Protein AF-A0AB34GL55-F1 (afdb_monomer_lite)

Secondary structure (DSSP, 8-state):
------S----EEEEEETTTTEEEEEEE--TT-EEEEEETTEEEEEETTEEEEEE-SSHHHHHHHHHHHHHHHHHHHHTS----------------------

Radius of gyration: 16.66 Å; chains: 1; bounding box: 35×53×31 Å

Structure (mmCIF, N/CA/C/O backbone):
data_AF-A0AB34GL55-F1
#
_entry.id   AF-A0AB34GL55-F1
#
loop_
_atom_site.group_PDB
_atom_site.id
_atom_site.type_symbol
_atom_site.label_atom_id
_atom_site.label_alt_id
_atom_site.label_comp_id
_atom_site.label_asym_id
_atom_site.label_entity_id
_atom_site.label_seq_id
_atom_site.pdbx_PDB_ins_code
_atom_site.Cartn_x
_atom_site.Cartn_y
_atom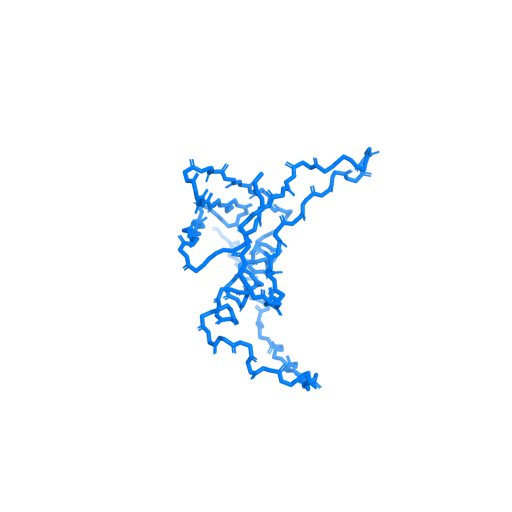_site.Cartn_z
_atom_site.occupancy
_atom_site.B_iso_or_equiv
_atom_site.auth_seq_id
_atom_site.auth_comp_id
_atom_site.auth_asym_id
_atom_site.auth_atom_id
_atom_site.pdbx_PDB_model_num
ATOM 1 N N . MET A 1 1 ? -10.884 -18.793 -8.166 1.00 36.62 1 MET A N 1
ATOM 2 C CA . MET A 1 1 ? -9.915 -18.822 -9.279 1.00 36.62 1 MET A CA 1
ATOM 3 C C . MET A 1 1 ? -8.553 -18.439 -8.729 1.00 36.62 1 MET A C 1
ATOM 5 O O . MET A 1 1 ? -8.344 -17.273 -8.427 1.00 36.62 1 MET A O 1
ATOM 9 N N . HIS A 1 2 ? -7.678 -19.422 -8.526 1.00 42.62 2 HIS A N 1
ATOM 10 C CA . HIS A 1 2 ? -6.247 -19.184 -8.339 1.00 42.62 2 HIS A CA 1
ATOM 11 C C . HIS A 1 2 ? -5.621 -19.067 -9.733 1.00 42.62 2 HIS A C 1
ATOM 13 O O . HIS A 1 2 ? -5.962 -19.893 -10.582 1.00 42.62 2 HIS A O 1
ATOM 19 N N . PRO A 1 3 ? -4.758 -18.079 -10.017 1.00 51.09 3 PRO A N 1
ATOM 20 C CA . PRO A 1 3 ? -3.969 -18.138 -11.229 1.00 51.09 3 PRO A CA 1
ATOM 21 C C . PRO A 1 3 ? -2.896 -19.210 -11.020 1.00 51.09 3 PRO A C 1
ATOM 23 O O . PRO A 1 3 ? -2.017 -19.072 -10.171 1.00 51.09 3 PRO A O 1
ATOM 26 N N . GLU A 1 4 ? -3.025 -20.308 -11.758 1.00 57.03 4 GLU A N 1
ATOM 27 C CA . GLU A 1 4 ? -1.962 -21.292 -11.927 1.00 57.03 4 GLU A CA 1
ATOM 28 C C . GLU A 1 4 ? -0.788 -20.659 -12.682 1.00 57.03 4 GLU A C 1
ATOM 30 O O . GLU A 1 4 ? -0.987 -19.957 -13.675 1.00 57.03 4 GLU A O 1
ATOM 35 N N . GLY A 1 5 ? 0.440 -20.935 -12.238 1.00 39.44 5 GLY A N 1
ATOM 36 C CA . GLY A 1 5 ? 1.638 -20.641 -13.022 1.00 39.44 5 GLY A CA 1
ATOM 37 C C . GLY A 1 5 ? 2.893 -20.409 -12.189 1.00 39.44 5 GLY A C 1
ATOM 38 O O . GLY A 1 5 ? 3.181 -19.279 -11.809 1.00 39.44 5 GLY A O 1
ATOM 39 N N . ASN A 1 6 ? 3.673 -21.482 -12.023 1.00 39.28 6 ASN A N 1
ATOM 40 C CA . ASN A 1 6 ? 5.012 -21.562 -11.425 1.00 39.28 6 ASN A CA 1
ATOM 41 C C . ASN A 1 6 ? 5.080 -21.384 -9.903 1.00 39.28 6 ASN A C 1
ATOM 43 O O . ASN A 1 6 ? 4.489 -20.471 -9.345 1.00 39.28 6 ASN A O 1
ATOM 47 N N . GLY A 1 7 ? 5.890 -22.216 -9.237 1.00 43.19 7 GLY A N 1
ATOM 48 C CA . GLY A 1 7 ? 6.252 -22.106 -7.817 1.00 43.19 7 GLY A CA 1
ATOM 49 C C . GLY A 1 7 ? 7.081 -20.858 -7.482 1.00 43.19 7 GLY A C 1
ATOM 50 O O . GLY A 1 7 ? 8.154 -20.960 -6.901 1.00 43.19 7 GLY A O 1
ATOM 51 N N . ARG A 1 8 ? 6.604 -19.680 -7.887 1.00 55.56 8 ARG A N 1
ATOM 52 C CA . ARG A 1 8 ? 7.135 -18.366 -7.549 1.00 55.56 8 ARG A CA 1
ATOM 53 C C . ARG A 1 8 ? 6.383 -17.889 -6.315 1.00 55.56 8 ARG A C 1
ATOM 55 O O . ARG A 1 8 ? 5.183 -17.634 -6.382 1.00 55.56 8 ARG A O 1
ATOM 62 N N . SER A 1 9 ? 7.079 -17.797 -5.189 1.00 63.41 9 SER A N 1
ATOM 63 C CA . SER A 1 9 ? 6.594 -17.122 -3.988 1.00 63.41 9 SER A CA 1
ATOM 64 C C . SER A 1 9 ? 6.108 -15.716 -4.357 1.00 63.41 9 SER A C 1
ATOM 66 O O . SER A 1 9 ? 6.888 -14.859 -4.764 1.00 63.41 9 SER A O 1
ATOM 68 N N . GLY A 1 10 ? 4.795 -15.496 -4.287 1.00 84.50 10 GLY A N 1
ATOM 69 C CA . GLY A 1 10 ? 4.196 -14.178 -4.471 1.00 84.50 10 GLY A CA 1
ATOM 70 C C . GLY A 1 10 ? 4.244 -13.378 -3.173 1.00 84.50 10 GLY A C 1
ATOM 71 O O . GLY A 1 10 ? 4.197 -13.951 -2.085 1.00 84.50 10 GLY A O 1
ATOM 72 N N . PHE A 1 11 ? 4.298 -12.052 -3.276 1.00 94.25 11 PHE A N 1
ATOM 73 C CA . PHE A 1 11 ? 4.156 -11.177 -2.114 1.00 94.25 11 PHE A CA 1
ATOM 74 C C . PHE A 1 11 ? 2.681 -10.851 -1.870 1.00 94.25 11 PHE A C 1
ATOM 76 O O . PHE A 1 11 ? 1.899 -10.665 -2.808 1.00 94.25 11 PHE A O 1
ATOM 83 N N . LEU A 1 12 ? 2.306 -10.757 -0.597 1.00 95.38 12 LEU A N 1
ATOM 84 C CA . LEU A 1 12 ? 0.948 -10.475 -0.146 1.00 95.38 12 LEU A CA 1
ATOM 85 C C . LEU A 1 12 ? 0.974 -9.278 0.803 1.00 95.38 12 LEU A C 1
ATOM 87 O O . LEU A 1 12 ? 1.721 -9.269 1.777 1.00 95.38 12 LEU A O 1
ATOM 91 N N . ILE A 1 13 ? 0.119 -8.292 0.542 1.00 96.62 13 ILE A N 1
ATOM 92 C CA . ILE A 1 13 ? -0.247 -7.295 1.543 1.00 96.62 13 ILE A CA 1
ATOM 93 C C . ILE A 1 13 ? -1.397 -7.887 2.354 1.00 96.62 13 ILE A C 1
ATOM 95 O O . ILE A 1 13 ? -2.495 -8.079 1.825 1.00 96.62 13 ILE A O 1
ATOM 99 N N . HIS A 1 14 ? -1.118 -8.180 3.621 1.00 97.00 14 HIS A N 1
ATOM 100 C CA . HIS A 1 14 ? -2.058 -8.755 4.574 1.00 97.00 14 HIS A CA 1
ATOM 101 C C . HIS A 1 14 ? -2.304 -7.776 5.725 1.00 97.00 14 HIS A C 1
ATOM 103 O O . HIS A 1 14 ? -1.360 -7.317 6.369 1.00 97.00 14 HIS A O 1
ATOM 109 N N . GLY A 1 15 ? -3.569 -7.457 5.981 1.00 96.88 15 GLY A N 1
ATOM 110 C CA . GLY A 1 15 ? -3.998 -6.635 7.105 1.00 96.88 15 GLY A CA 1
ATOM 111 C C . GLY A 1 15 ? -5.006 -7.382 7.964 1.00 96.88 15 GLY A C 1
ATOM 112 O O . GLY A 1 15 ? -6.132 -7.636 7.534 1.00 96.88 15 GLY A O 1
ATOM 113 N N . GLU A 1 16 ? -4.606 -7.680 9.195 1.00 97.81 16 GLU A N 1
ATOM 114 C CA . GLU A 1 16 ? -5.453 -8.275 10.224 1.00 97.81 16 GLU A CA 1
ATOM 115 C C . GLU A 1 16 ? -5.791 -7.224 11.280 1.00 97.81 16 GLU A C 1
ATOM 117 O O . GLU A 1 16 ? -4.913 -6.554 11.835 1.00 97.81 16 GLU A O 1
ATOM 122 N N . ARG A 1 17 ? -7.078 -7.074 11.586 1.00 96.75 17 ARG A N 1
ATOM 123 C CA . ARG A 1 17 ? -7.516 -6.179 12.650 1.00 96.75 17 ARG A CA 1
ATOM 124 C C . ARG A 1 17 ? -7.208 -6.810 14.007 1.00 96.75 17 ARG A C 1
ATOM 126 O O . ARG A 1 17 ? -7.764 -7.840 14.368 1.00 96.75 17 ARG A O 1
ATOM 133 N N . GLN A 1 18 ? -6.379 -6.139 14.808 1.00 96.06 18 GLN A N 1
ATOM 134 C CA . GLN A 1 18 ? -5.891 -6.677 16.087 1.00 96.06 18 GLN A CA 1
ATOM 135 C C . GLN A 1 18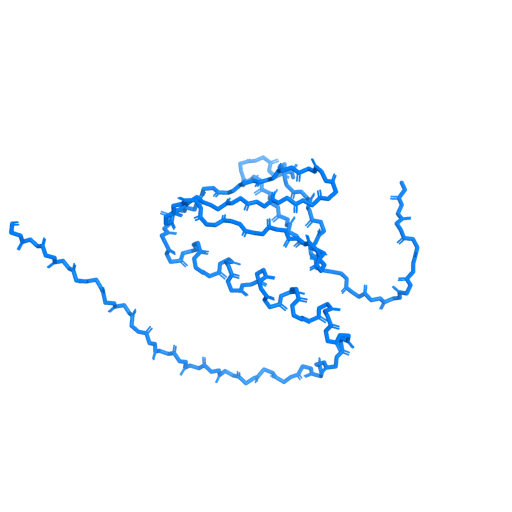 ? -7.001 -7.061 17.082 1.00 96.06 18 GLN A C 1
ATOM 137 O O . GLN A 1 18 ? -6.831 -8.030 17.819 1.00 96.06 18 GLN A O 1
ATOM 142 N N . LYS A 1 19 ? -8.117 -6.313 17.100 1.00 97.31 19 LYS A N 1
ATOM 143 C CA . LYS A 1 19 ? -9.217 -6.466 18.070 1.00 97.31 19 LYS A CA 1
ATOM 144 C C . LYS A 1 19 ? -9.883 -7.841 18.011 1.00 97.31 19 LYS A C 1
ATOM 146 O O . LYS A 1 19 ? -10.207 -8.406 19.047 1.00 97.31 19 LYS A O 1
ATOM 151 N N . ASP A 1 20 ? -10.148 -8.324 16.808 1.00 97.69 20 ASP A N 1
ATOM 152 C CA . ASP A 1 20 ? -10.987 -9.496 16.558 1.00 97.69 20 ASP A CA 1
ATOM 153 C C . ASP A 1 20 ? -10.352 -10.491 15.588 1.00 97.69 20 ASP A C 1
ATOM 155 O O . ASP A 1 20 ? -11.000 -11.458 15.199 1.00 97.69 20 ASP A O 1
ATOM 159 N N . LYS A 1 21 ? -9.083 -10.269 15.223 1.00 95.81 21 LYS A N 1
ATO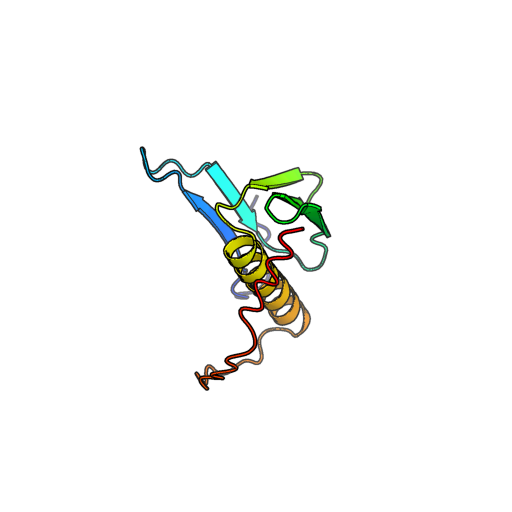M 160 C CA . LYS A 1 21 ? -8.304 -11.136 14.331 1.00 95.81 21 LYS A CA 1
ATOM 161 C C . LYS A 1 21 ? -8.928 -11.280 12.942 1.00 95.81 21 LYS A C 1
ATOM 163 O O . LYS A 1 21 ? -8.609 -12.205 12.202 1.00 95.81 21 LYS A O 1
ATOM 168 N N . LEU A 1 22 ? -9.820 -10.357 12.574 1.00 97.75 22 LEU A N 1
ATOM 169 C CA . LEU A 1 22 ? -10.470 -10.371 11.276 1.00 97.75 22 LEU A CA 1
ATOM 170 C C . LEU A 1 22 ? -9.491 -9.887 10.210 1.00 97.75 22 LEU A C 1
ATOM 172 O O . LEU A 1 22 ? -8.961 -8.776 10.292 1.00 97.75 22 LEU A O 1
ATOM 176 N N . VAL A 1 23 ? -9.312 -10.700 9.176 1.00 97.31 23 VAL A N 1
ATOM 177 C CA . VAL A 1 23 ? -8.587 -10.310 7.971 1.00 97.31 23 VAL A CA 1
ATOM 178 C C . VAL A 1 23 ? -9.441 -9.310 7.192 1.00 97.31 23 VAL A C 1
ATOM 180 O O . VAL A 1 23 ? -10.541 -9.624 6.745 1.00 97.31 23 VAL A O 1
ATOM 183 N N . VAL A 1 24 ? -8.953 -8.076 7.074 1.00 96.44 24 VAL A N 1
ATOM 184 C CA . VAL A 1 24 ? -9.668 -6.957 6.428 1.00 96.44 24 VAL A CA 1
ATOM 185 C C . VAL A 1 24 ? -9.019 -6.517 5.119 1.00 96.44 24 VAL A C 1
ATOM 187 O O . VAL A 1 24 ? -9.617 -5.761 4.354 1.00 96.44 24 VAL A O 1
ATOM 190 N N . LEU A 1 25 ? -7.797 -6.978 4.856 1.00 96.00 25 LEU A N 1
ATOM 191 C CA . LEU A 1 25 ? -7.043 -6.657 3.656 1.00 96.00 25 LEU A CA 1
ATOM 192 C C . LEU A 1 25 ? -6.234 -7.874 3.217 1.00 96.00 25 LEU A C 1
ATOM 194 O O . LEU A 1 25 ? -5.321 -8.296 3.919 1.00 96.00 25 LEU A O 1
ATOM 198 N N . GLU A 1 26 ? -6.532 -8.377 2.024 1.00 94.62 26 GLU A N 1
ATOM 199 C CA . GLU A 1 26 ? -5.710 -9.355 1.314 1.00 94.62 26 GLU A CA 1
ATOM 200 C C . GLU A 1 26 ? -5.535 -8.893 -0.125 1.00 94.62 26 GLU A C 1
ATOM 202 O O . GLU A 1 26 ? -6.488 -8.811 -0.905 1.00 94.62 26 GLU A O 1
ATOM 207 N N . CYS A 1 27 ? -4.302 -8.548 -0.476 1.00 94.38 27 CYS A N 1
ATOM 208 C CA . CYS A 1 27 ? -3.977 -8.024 -1.789 1.00 94.38 27 CYS A CA 1
ATOM 209 C C . CYS A 1 27 ? -2.630 -8.572 -2.252 1.00 94.38 27 CYS A C 1
ATOM 211 O O . CYS A 1 27 ? -1.580 -8.166 -1.754 1.00 94.38 27 CYS A O 1
ATOM 213 N N . TYR A 1 28 ? -2.653 -9.468 -3.237 1.00 94.44 28 TYR A N 1
ATOM 214 C CA . TYR A 1 28 ? -1.428 -9.911 -3.895 1.00 94.44 28 TYR A CA 1
ATOM 215 C C . TYR A 1 28 ? -0.749 -8.735 -4.596 1.00 94.44 28 TYR A C 1
ATOM 217 O O . TYR A 1 28 ? -1.380 -8.001 -5.365 1.00 94.44 28 TYR A O 1
ATOM 225 N N . VAL A 1 29 ? 0.542 -8.569 -4.325 1.00 94.06 29 VAL A N 1
ATOM 226 C CA . VAL A 1 29 ? 1.380 -7.579 -5.000 1.00 94.06 29 VAL A CA 1
ATOM 227 C C . VAL A 1 29 ? 1.597 -8.042 -6.433 1.00 94.06 29 VAL A C 1
ATOM 229 O O . VAL A 1 29 ? 1.872 -9.215 -6.691 1.00 94.06 29 VAL A O 1
ATOM 232 N N . ARG A 1 30 ? 1.479 -7.112 -7.378 1.00 92.38 30 ARG A N 1
ATOM 233 C CA . ARG A 1 30 ? 1.747 -7.369 -8.790 1.00 92.38 30 ARG A CA 1
ATOM 234 C C . ARG A 1 30 ? 2.664 -6.315 -9.377 1.00 92.38 30 ARG A C 1
ATOM 236 O O . ARG A 1 30 ? 2.749 -5.203 -8.869 1.00 92.38 30 ARG A O 1
ATOM 243 N N . LYS A 1 31 ? 3.326 -6.686 -10.474 1.00 91.62 31 LYS A N 1
ATOM 244 C CA . LYS A 1 31 ? 4.247 -5.814 -11.220 1.00 91.62 31 LYS A CA 1
ATOM 245 C C . LYS A 1 31 ? 3.572 -4.533 -11.720 1.00 91.62 31 LYS A C 1
ATOM 247 O O . LYS A 1 31 ? 4.237 -3.521 -11.876 1.00 91.62 31 LYS A O 1
ATOM 252 N N . ASP A 1 32 ? 2.266 -4.592 -11.966 1.00 90.81 32 ASP A N 1
ATOM 253 C CA . ASP A 1 32 ? 1.426 -3.494 -12.446 1.00 90.81 32 ASP A CA 1
ATOM 254 C C . ASP A 1 32 ? 0.677 -2.758 -11.317 1.00 90.81 32 ASP A C 1
ATOM 256 O O . ASP A 1 32 ? -0.234 -1.973 -11.586 1.00 90.81 32 ASP A O 1
ATOM 260 N N . LEU A 1 33 ? 1.032 -3.003 -10.049 1.00 94.38 33 LEU A N 1
ATOM 261 C CA . LEU A 1 33 ? 0.437 -2.308 -8.912 1.00 94.38 33 LEU A CA 1
ATOM 262 C C . LEU A 1 33 ? 0.741 -0.808 -8.992 1.00 94.38 33 LEU A C 1
ATOM 264 O O . LEU A 1 33 ? 1.894 -0.383 -9.026 1.00 94.38 33 LEU A O 1
ATOM 268 N N . VAL A 1 34 ? -0.312 0.008 -8.971 1.00 96.31 34 VAL A N 1
ATOM 269 C CA . VAL A 1 34 ? -0.182 1.468 -8.959 1.00 96.31 34 VAL A CA 1
ATOM 270 C C . VAL A 1 34 ? -0.266 1.943 -7.518 1.00 96.31 34 VAL A C 1
ATOM 272 O O . VAL A 1 34 ? -1.350 1.915 -6.937 1.00 96.31 34 VAL A O 1
ATOM 275 N N . TYR A 1 35 ? 0.862 2.365 -6.948 1.00 98.00 35 TYR A N 1
ATOM 276 C CA . TYR A 1 35 ? 0.962 2.881 -5.581 1.00 98.00 35 TYR A CA 1
ATOM 277 C C . TYR A 1 35 ? 0.955 4.415 -5.567 1.00 98.00 35 TYR A C 1
ATOM 279 O O . TYR A 1 35 ? 1.664 5.057 -6.339 1.00 98.00 35 TYR A O 1
ATOM 287 N N . THR A 1 36 ? 0.163 5.025 -4.688 1.00 98.38 36 THR A N 1
ATOM 288 C CA . THR A 1 36 ? 0.015 6.481 -4.580 1.00 98.38 36 THR A CA 1
ATOM 289 C C . THR A 1 36 ? 0.146 6.924 -3.130 1.00 98.38 36 THR A C 1
ATOM 291 O O . THR A 1 36 ? -0.561 6.440 -2.245 1.00 98.38 36 THR A O 1
ATOM 294 N N . LYS A 1 37 ? 1.031 7.896 -2.899 1.00 98.38 37 LYS A N 1
ATOM 295 C CA . LYS A 1 37 ? 1.213 8.560 -1.607 1.00 98.38 37 LYS A CA 1
ATOM 296 C C . LYS A 1 37 ? 0.366 9.829 -1.591 1.00 98.38 37 LYS A C 1
ATOM 298 O O . LYS A 1 37 ? 0.800 10.853 -2.106 1.00 98.38 37 LYS A O 1
ATOM 303 N N . ALA A 1 38 ? -0.866 9.736 -1.092 1.00 98.12 38 ALA A N 1
ATOM 304 C CA . ALA A 1 38 ? -1.816 10.847 -1.140 1.00 98.12 38 ALA A CA 1
ATOM 305 C C . ALA A 1 38 ? -1.484 11.941 -0.112 1.00 98.12 38 ALA A C 1
ATOM 307 O O . ALA A 1 38 ? -1.669 13.120 -0.392 1.00 98.12 38 ALA A O 1
ATOM 308 N N . ASN A 1 39 ? -0.973 11.557 1.060 1.00 97.94 39 ASN A N 1
ATOM 309 C CA . ASN A 1 39 ? -0.376 12.450 2.057 1.00 97.94 39 ASN A CA 1
ATOM 310 C C . ASN A 1 39 ? 0.628 11.653 2.933 1.00 97.94 39 ASN A C 1
ATOM 312 O O . ASN A 1 39 ? 0.753 10.442 2.723 1.00 97.94 39 ASN A O 1
ATOM 316 N N . PRO A 1 40 ? 1.345 12.275 3.896 1.00 98.50 40 PRO A N 1
ATOM 317 C CA . PRO A 1 40 ? 2.389 11.600 4.678 1.00 98.50 40 PRO A CA 1
ATOM 318 C C . PRO A 1 40 ? 1.951 10.347 5.444 1.00 98.50 40 PRO A C 1
ATOM 320 O O . PRO A 1 40 ? 2.795 9.509 5.741 1.00 98.50 40 PRO A O 1
ATOM 323 N N . THR A 1 41 ? 0.666 10.212 5.777 1.00 98.62 41 THR A N 1
ATOM 324 C CA . THR A 1 41 ? 0.136 9.074 6.541 1.00 98.62 41 THR A CA 1
ATOM 325 C C . THR A 1 41 ? -0.972 8.327 5.815 1.00 98.62 41 THR A C 1
ATOM 327 O O . THR A 1 41 ? -1.483 7.357 6.354 1.00 98.62 41 THR A O 1
ATOM 330 N N . PHE A 1 42 ? -1.338 8.705 4.593 1.00 98.62 42 PHE A N 1
ATOM 331 C CA . PHE A 1 42 ? -2.353 8.010 3.812 1.00 98.62 42 PHE A CA 1
ATOM 332 C C . PHE A 1 42 ? -1.813 7.630 2.441 1.00 98.62 42 PHE A C 1
ATOM 334 O O . PHE A 1 42 ? -1.588 8.480 1.571 1.00 98.62 42 PHE A O 1
ATOM 341 N N . HIS A 1 43 ? 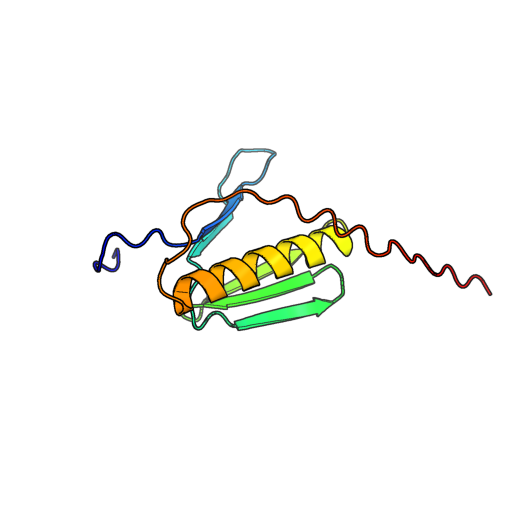-1.642 6.326 2.240 1.00 98.75 43 HIS A N 1
ATOM 342 C CA . HIS A 1 43 ? -1.255 5.749 0.960 1.00 98.75 43 HIS A CA 1
ATOM 343 C C . HIS A 1 43 ? -2.367 4.837 0.444 1.00 98.75 43 HIS A C 1
ATOM 345 O O . HIS A 1 43 ? -3.074 4.186 1.215 1.00 98.75 43 HIS A O 1
ATOM 351 N N . HIS A 1 44 ? -2.515 4.765 -0.874 1.00 98.56 44 HIS A N 1
ATOM 352 C CA . HIS A 1 44 ? -3.491 3.897 -1.517 1.00 98.56 44 HIS A CA 1
ATOM 353 C C . HIS A 1 44 ? -2.915 3.263 -2.775 1.00 98.56 44 HIS A C 1
ATOM 355 O O . HIS A 1 44 ? -1.989 3.790 -3.388 1.00 98.56 44 HIS A O 1
ATOM 361 N N . TRP A 1 45 ? -3.478 2.134 -3.189 1.00 98.19 45 TRP A N 1
ATOM 362 C CA . TRP A 1 45 ? -3.045 1.450 -4.400 1.00 98.19 45 TRP A CA 1
ATOM 363 C C . TRP A 1 45 ? -4.194 0.823 -5.172 1.00 98.19 45 TRP A C 1
ATOM 365 O O . TRP A 1 45 ? -5.285 0.597 -4.641 1.00 98.19 45 TRP A O 1
ATOM 375 N N . LYS A 1 46 ? -3.943 0.564 -6.458 1.00 96.88 46 LYS A N 1
ATOM 376 C CA . LYS A 1 46 ? -4.881 -0.090 -7.370 1.00 96.88 46 LYS A CA 1
ATOM 377 C C . LYS A 1 46 ? -4.261 -1.342 -7.986 1.00 96.88 46 LYS A C 1
ATOM 379 O O . LYS A 1 46 ? -3.125 -1.299 -8.450 1.00 96.88 46 LYS A O 1
ATOM 384 N N . VAL A 1 47 ? -5.034 -2.429 -8.025 1.00 93.25 47 VAL A N 1
ATOM 385 C CA . VAL A 1 47 ? -4.638 -3.714 -8.625 1.00 93.25 47 VAL A CA 1
ATOM 386 C C . VAL A 1 47 ? -5.904 -4.482 -9.069 1.00 93.25 47 VAL A C 1
ATOM 388 O O . VAL A 1 47 ? -6.872 -4.539 -8.317 1.00 93.25 47 VAL A O 1
ATOM 391 N N . ASP A 1 48 ? -5.970 -5.041 -10.291 1.00 89.44 48 ASP A N 1
ATOM 392 C CA . ASP A 1 48 ? -7.186 -5.705 -10.861 1.00 89.44 48 ASP A CA 1
ATOM 393 C C . ASP A 1 48 ? -8.453 -4.860 -10.694 1.00 89.44 48 ASP A C 1
ATOM 395 O O . ASP A 1 48 ? -9.501 -5.330 -10.257 1.00 89.44 48 ASP A O 1
ATOM 399 N N . ASN A 1 49 ? -8.348 -3.562 -10.958 1.00 88.56 49 ASN A N 1
ATOM 400 C CA . ASN A 1 49 ? -9.461 -2.634 -10.785 1.00 88.56 49 ASN A CA 1
ATOM 401 C C . ASN A 1 49 ? -10.008 -2.485 -9.345 1.00 88.56 49 ASN A C 1
ATOM 403 O O . ASN A 1 49 ? -10.952 -1.725 -9.139 1.00 88.56 49 ASN A O 1
ATOM 407 N N . ARG A 1 50 ? -9.389 -3.120 -8.344 1.00 92.44 50 ARG A N 1
ATOM 408 C CA . ARG A 1 50 ? -9.669 -2.924 -6.916 1.00 92.44 50 ARG A CA 1
ATOM 409 C C . ARG A 1 50 ? -8.778 -1.824 -6.360 1.00 92.44 50 ARG A C 1
ATOM 411 O O . ARG A 1 50 ? -7.622 -1.710 -6.763 1.00 92.44 50 ARG A O 1
ATOM 418 N N . LYS A 1 51 ? -9.324 -1.011 -5.456 1.00 96.38 51 LYS A N 1
ATOM 419 C CA . LYS A 1 51 ? -8.595 0.042 -4.742 1.00 96.38 51 LYS A CA 1
ATOM 420 C C . LYS A 1 51 ? -8.513 -0.317 -3.266 1.00 96.38 51 LYS A C 1
ATOM 422 O O . LYS A 1 51 ? -9.510 -0.732 -2.684 1.00 96.38 51 LYS A O 1
ATOM 427 N N . PHE A 1 52 ? -7.347 -0.102 -2.683 1.00 97.44 52 PHE A N 1
ATOM 428 C CA . PHE A 1 52 ? -7.069 -0.316 -1.269 1.00 97.44 52 PHE A CA 1
ATOM 429 C C . PHE A 1 52 ? -6.356 0.910 -0.715 1.00 97.44 52 PHE A C 1
ATOM 431 O O . PHE A 1 52 ? -5.725 1.645 -1.474 1.00 97.44 52 PHE A O 1
ATOM 438 N N . GLY A 1 53 ? -6.439 1.129 0.592 1.00 97.69 53 GLY A N 1
ATOM 439 C CA . GLY A 1 53 ? -5.739 2.224 1.249 1.00 97.69 53 GLY A CA 1
ATOM 440 C C . GLY A 1 53 ? -5.458 1.920 2.707 1.00 97.69 53 GLY A C 1
ATOM 441 O O . GLY A 1 53 ? -6.168 1.134 3.333 1.00 97.69 53 GLY A O 1
ATOM 442 N N . LEU A 1 54 ? -4.410 2.551 3.222 1.00 98.12 54 LEU A N 1
ATOM 443 C CA . LEU A 1 54 ? -3.998 2.476 4.614 1.00 98.12 54 LEU A CA 1
ATOM 444 C C . LEU A 1 54 ? -3.725 3.879 5.136 1.00 98.12 54 LEU A C 1
ATOM 446 O O . LEU A 1 54 ? -3.049 4.674 4.479 1.00 98.12 54 LEU A O 1
ATOM 450 N N . THR A 1 55 ? -4.228 4.135 6.339 1.00 98.31 55 THR A N 1
ATOM 451 C CA . THR A 1 55 ? -3.815 5.272 7.156 1.00 98.31 55 THR A CA 1
ATOM 452 C C . THR A 1 55 ? -2.825 4.770 8.202 1.00 98.31 55 THR A C 1
ATOM 454 O O . THR A 1 55 ? -3.157 3.889 8.995 1.00 98.31 55 THR A O 1
ATOM 457 N N . PHE A 1 56 ? -1.611 5.305 8.186 1.00 98.50 56 PHE A N 1
ATOM 458 C CA . PHE A 1 56 ? -0.518 4.955 9.086 1.00 98.50 56 PHE A CA 1
ATOM 459 C C . PHE A 1 56 ? -0.553 5.808 10.355 1.00 98.50 56 PHE A C 1
ATOM 461 O O . PHE A 1 56 ? -1.054 6.932 10.349 1.00 98.50 56 PHE A O 1
ATOM 468 N N . GLN A 1 57 ? 0.007 5.274 11.440 1.00 98.12 57 GLN A N 1
ATOM 469 C CA . GLN A 1 57 ? 0.119 5.985 12.717 1.00 98.12 57 GLN A CA 1
ATOM 470 C C . GLN A 1 57 ? 1.154 7.114 12.655 1.00 98.12 57 GLN A C 1
ATOM 472 O O . GLN A 1 57 ? 0.995 8.125 13.333 1.00 98.12 57 GLN A O 1
ATOM 477 N N . SER A 1 58 ? 2.179 6.965 11.812 1.00 98.50 58 SER A N 1
ATOM 478 C CA . SER A 1 58 ? 3.225 7.962 11.613 1.00 98.50 58 SER A CA 1
ATOM 479 C C . SER A 1 58 ? 3.692 8.028 10.150 1.00 98.50 58 SER A C 1
ATOM 481 O O . SER A 1 58 ? 3.568 7.045 9.406 1.00 98.50 58 SER A O 1
ATOM 483 N N . PRO A 1 59 ? 4.286 9.156 9.713 1.00 98.50 59 PRO A N 1
ATOM 484 C CA . PRO A 1 59 ? 4.964 9.226 8.420 1.00 98.50 59 PRO A CA 1
ATOM 485 C C . PRO A 1 59 ? 6.125 8.231 8.288 1.00 98.50 59 PRO A C 1
ATOM 487 O O . PRO A 1 59 ? 6.420 7.769 7.186 1.00 98.50 59 PRO A O 1
ATOM 490 N N . ALA A 1 60 ? 6.790 7.883 9.394 1.00 98.50 60 ALA A N 1
ATOM 491 C CA . ALA A 1 60 ? 7.880 6.911 9.400 1.00 98.50 60 ALA A CA 1
ATOM 492 C C . ALA A 1 60 ? 7.389 5.505 9.019 1.00 98.50 60 ALA A C 1
ATOM 494 O O . ALA A 1 60 ? 7.979 4.874 8.137 1.00 98.50 60 ALA A O 1
ATOM 495 N N . ASP A 1 61 ? 6.264 5.062 9.590 1.00 98.62 61 ASP A N 1
ATOM 496 C CA . ASP A 1 61 ? 5.634 3.780 9.247 1.00 98.62 61 ASP A CA 1
ATOM 497 C C . ASP A 1 61 ? 5.194 3.751 7.783 1.00 98.62 61 ASP A C 1
ATOM 499 O O . ASP A 1 61 ? 5.420 2.772 7.069 1.00 98.62 61 ASP A O 1
ATOM 503 N N . ALA A 1 62 ? 4.624 4.861 7.304 1.00 98.44 62 ALA A N 1
ATOM 504 C CA . ALA A 1 62 ? 4.209 5.008 5.916 1.00 98.44 62 ALA A CA 1
ATOM 505 C C . ALA A 1 62 ? 5.400 4.848 4.951 1.00 98.44 62 ALA A C 1
ATOM 507 O O . ALA A 1 62 ? 5.297 4.152 3.934 1.00 98.44 62 ALA A O 1
ATOM 508 N N . ARG A 1 63 ? 6.556 5.447 5.283 1.00 98.56 63 ARG A N 1
ATOM 509 C CA . ARG A 1 63 ? 7.811 5.287 4.526 1.00 98.56 63 ARG A CA 1
ATOM 510 C C . ARG A 1 63 ? 8.341 3.854 4.594 1.00 98.56 63 ARG A C 1
ATOM 512 O O . ARG A 1 63 ? 8.804 3.342 3.576 1.00 98.56 63 ARG A O 1
ATOM 519 N N . ALA A 1 64 ? 8.288 3.209 5.759 1.00 98.62 64 ALA A N 1
ATOM 520 C CA . ALA A 1 64 ? 8.722 1.822 5.915 1.00 98.62 64 ALA A CA 1
ATOM 521 C C . ALA A 1 64 ? 7.889 0.870 5.045 1.00 98.62 64 ALA A C 1
ATOM 523 O O . ALA A 1 64 ? 8.449 0.057 4.307 1.00 98.62 64 ALA A O 1
ATOM 524 N N . PHE A 1 65 ? 6.565 1.038 5.049 1.00 98.50 65 PHE A N 1
ATOM 525 C CA . PHE A 1 65 ? 5.662 0.251 4.216 1.00 98.50 65 PHE A CA 1
ATOM 526 C C . PHE A 1 65 ? 5.894 0.492 2.716 1.00 98.50 65 PHE A C 1
ATOM 528 O O . PHE A 1 65 ? 5.997 -0.463 1.949 1.00 98.50 65 PHE A O 1
ATOM 535 N N . ASP A 1 66 ? 6.061 1.752 2.295 1.00 98.38 66 ASP A N 1
ATOM 536 C CA . ASP A 1 66 ? 6.387 2.114 0.905 1.00 98.38 66 ASP A CA 1
ATOM 537 C C . ASP A 1 66 ? 7.681 1.432 0.415 1.00 98.38 66 ASP A C 1
ATOM 539 O O . ASP A 1 66 ? 7.732 0.903 -0.696 1.00 98.38 66 ASP A O 1
ATOM 543 N N . ARG A 1 67 ? 8.730 1.380 1.251 1.00 98.19 67 ARG A N 1
ATOM 544 C CA . ARG A 1 67 ? 9.964 0.637 0.930 1.00 98.19 67 ARG A CA 1
ATOM 545 C C . ARG A 1 67 ? 9.710 -0.859 0.751 1.00 98.19 67 ARG A C 1
ATOM 547 O O . ARG A 1 67 ? 10.186 -1.426 -0.229 1.00 98.19 67 ARG A O 1
ATOM 554 N N . GLY A 1 68 ? 8.936 -1.470 1.647 1.00 97.56 68 GLY A N 1
ATOM 555 C CA . GLY A 1 68 ? 8.587 -2.890 1.566 1.00 97.56 68 GLY A CA 1
ATOM 556 C C . GLY A 1 68 ? 7.816 -3.247 0.292 1.00 97.56 68 GLY A C 1
ATOM 557 O O . GLY A 1 68 ? 8.171 -4.204 -0.393 1.00 97.56 68 GLY A O 1
ATOM 558 N N . VAL A 1 69 ? 6.808 -2.446 -0.076 1.00 97.12 69 VAL A N 1
ATOM 559 C CA . VAL A 1 69 ? 6.015 -2.665 -1.300 1.00 97.12 69 VAL A CA 1
ATOM 560 C C . VAL A 1 69 ? 6.879 -2.528 -2.552 1.00 97.12 69 VAL A C 1
ATOM 562 O O . VAL A 1 69 ? 6.795 -3.370 -3.444 1.00 97.12 69 VAL A O 1
ATOM 565 N N . ARG A 1 70 ? 7.740 -1.505 -2.619 1.00 96.12 70 ARG A N 1
ATOM 566 C CA . ARG A 1 70 ? 8.650 -1.318 -3.756 1.00 96.12 70 ARG A CA 1
ATOM 567 C C . ARG A 1 70 ? 9.607 -2.495 -3.912 1.00 96.12 70 ARG A C 1
ATOM 569 O O . ARG A 1 70 ? 9.712 -3.029 -5.011 1.00 96.12 70 ARG A O 1
ATOM 576 N N . LYS A 1 71 ? 10.215 -2.950 -2.811 1.00 94.75 71 LYS A N 1
ATOM 577 C CA . LYS A 1 71 ? 11.130 -4.095 -2.833 1.00 94.75 71 LYS A CA 1
ATOM 578 C C . LYS A 1 71 ? 10.432 -5.374 -3.301 1.00 94.75 71 LYS A C 1
ATOM 580 O O . LYS A 1 71 ? 10.957 -6.088 -4.146 1.00 94.75 71 LYS A O 1
ATOM 585 N N . ALA A 1 72 ? 9.209 -5.620 -2.828 1.00 94.69 72 ALA A N 1
ATOM 586 C CA . ALA A 1 72 ? 8.398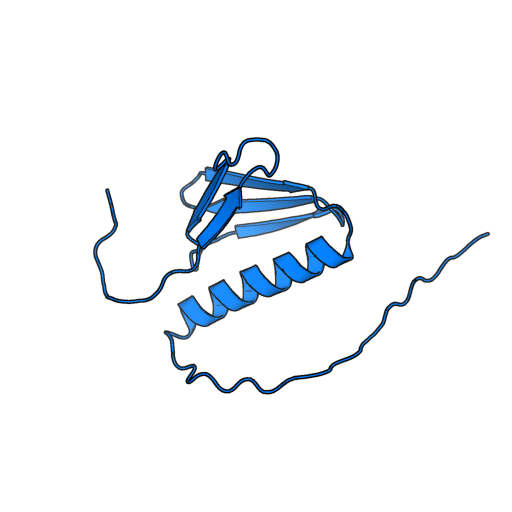 -6.743 -3.291 1.00 94.69 72 ALA A CA 1
ATOM 587 C C . ALA A 1 72 ? 8.116 -6.686 -4.806 1.00 94.69 72 ALA A C 1
ATOM 589 O O . ALA A 1 72 ? 8.142 -7.711 -5.483 1.00 94.69 72 ALA A O 1
ATOM 590 N N . ILE A 1 73 ? 7.855 -5.497 -5.361 1.00 93.31 73 ILE A N 1
ATOM 591 C CA . ILE A 1 73 ? 7.637 -5.319 -6.805 1.00 93.31 73 ILE A CA 1
ATOM 592 C C . ILE A 1 73 ? 8.935 -5.554 -7.593 1.00 93.31 73 ILE A C 1
ATOM 594 O O . ILE A 1 73 ? 8.901 -6.253 -8.606 1.00 93.31 73 ILE A O 1
ATOM 598 N N . GLU A 1 74 ? 10.064 -5.016 -7.127 1.00 92.31 74 GLU A N 1
ATOM 599 C CA . GLU A 1 74 ? 11.392 -5.229 -7.724 1.00 92.31 74 GLU A CA 1
ATOM 600 C C . GLU A 1 74 ? 11.736 -6.725 -7.788 1.00 92.31 74 GLU A C 1
ATOM 602 O O . GLU A 1 74 ? 12.003 -7.249 -8.870 1.00 92.31 74 GLU A O 1
ATOM 607 N N . ASP A 1 75 ? 11.588 -7.446 -6.673 1.00 89.94 75 ASP A N 1
ATOM 608 C CA . ASP A 1 75 ? 11.878 -8.884 -6.585 1.00 89.94 75 ASP A CA 1
ATOM 609 C C . ASP A 1 75 ? 10.974 -9.728 -7.508 1.00 89.94 75 ASP A C 1
ATOM 611 O O . ASP A 1 75 ? 11.399 -10.752 -8.061 1.00 89.94 75 ASP A O 1
ATOM 615 N N . LEU A 1 76 ? 9.723 -9.296 -7.728 1.00 89.31 76 LEU A N 1
ATOM 616 C CA . LEU A 1 76 ? 8.830 -9.919 -8.711 1.00 89.31 76 LEU A CA 1
ATOM 617 C C . LEU A 1 76 ? 9.326 -9.696 -10.143 1.00 89.31 76 LEU A C 1
ATOM 619 O O . LEU A 1 76 ? 9.197 -10.597 -10.983 1.00 89.31 76 LEU A O 1
ATOM 623 N N . ILE A 1 77 ? 9.815 -8.493 -10.461 1.00 86.38 77 ILE A N 1
ATOM 624 C CA . ILE A 1 77 ? 10.294 -8.124 -11.798 1.00 86.38 77 ILE A CA 1
ATOM 625 C C . ILE A 1 77 ? 11.577 -8.879 -12.133 1.00 86.38 77 ILE A C 1
ATOM 627 O O . ILE A 1 77 ? 11.606 -9.533 -13.177 1.00 86.38 77 ILE A O 1
ATOM 631 N N . GLU A 1 78 ? 12.563 -8.839 -11.237 1.00 80.00 78 GLU A N 1
ATOM 632 C CA . GLU A 1 78 ? 13.903 -9.416 -11.415 1.00 80.00 78 GLU A CA 1
ATOM 633 C C . GLU A 1 78 ? 13.907 -10.952 -11.424 1.00 80.00 78 GLU A C 1
ATOM 635 O O . GLU A 1 78 ? 14.871 -11.568 -11.867 1.00 80.00 78 GLU A O 1
ATOM 640 N N . GLY A 1 79 ? 12.801 -11.591 -11.029 1.00 64.06 79 GLY A N 1
ATOM 641 C CA . GLY A 1 79 ? 12.647 -13.035 -11.153 1.00 64.06 79 GLY A CA 1
ATOM 642 C C . GLY A 1 79 ? 13.528 -13.800 -10.170 1.00 64.06 79 GLY A C 1
ATOM 643 O O . GLY A 1 79 ? 14.280 -14.666 -10.588 1.00 64.06 79 GLY A O 1
ATOM 644 N N . SER A 1 80 ? 13.384 -13.514 -8.870 1.00 59.25 80 SER A N 1
ATOM 645 C CA . SER A 1 80 ? 13.881 -14.329 -7.747 1.00 59.25 80 SER A CA 1
ATOM 646 C C . SER A 1 80 ? 15.298 -14.902 -7.933 1.00 59.25 80 SER A C 1
ATOM 648 O O . SER A 1 80 ? 15.506 -16.113 -7.952 1.00 59.25 80 SER A O 1
ATOM 650 N N . THR A 1 81 ? 16.298 -14.028 -8.027 1.00 50.88 81 THR A N 1
ATOM 651 C CA . THR A 1 81 ? 17.704 -14.394 -7.794 1.00 50.88 81 THR A CA 1
ATOM 652 C C . THR A 1 81 ? 18.223 -13.666 -6.564 1.00 50.88 81 THR A C 1
ATOM 654 O O . THR A 1 81 ? 19.155 -12.876 -6.652 1.00 50.88 81 THR A O 1
ATOM 657 N N . THR A 1 82 ? 17.628 -13.920 -5.403 1.00 55.38 82 THR A N 1
ATOM 658 C CA . THR A 1 82 ? 18.245 -13.494 -4.143 1.00 55.38 82 THR A CA 1
ATOM 659 C C . THR A 1 82 ? 18.375 -14.706 -3.248 1.00 55.38 82 THR A C 1
ATOM 661 O O . THR A 1 82 ? 17.474 -15.052 -2.488 1.00 55.38 82 THR A O 1
ATOM 664 N N . SER A 1 83 ? 19.527 -15.366 -3.360 1.00 50.44 83 SER A N 1
ATOM 665 C CA . SER A 1 83 ? 20.093 -16.134 -2.259 1.00 50.44 83 SER A CA 1
ATOM 666 C C . SER A 1 83 ? 20.071 -15.241 -1.020 1.00 50.44 83 SER A C 1
ATOM 668 O O . SER A 1 83 ? 20.625 -14.143 -1.046 1.00 50.44 83 SER A O 1
ATOM 670 N N . SER A 1 84 ? 19.395 -15.667 0.047 1.00 53.97 84 SER A N 1
ATOM 671 C CA . SER A 1 84 ? 19.404 -14.941 1.313 1.00 53.97 84 SER A CA 1
ATOM 672 C C . SER A 1 84 ? 20.837 -14.786 1.817 1.00 53.97 84 SER A C 1
ATOM 674 O O . SER A 1 84 ? 21.451 -15.745 2.275 1.00 53.97 84 SER A O 1
ATOM 676 N N . SER A 1 85 ? 21.346 -13.562 1.789 1.00 41.09 85 SER A N 1
ATOM 677 C CA . SER A 1 85 ? 22.399 -13.120 2.693 1.00 41.09 85 SER A CA 1
ATOM 678 C C . SER A 1 85 ? 21.903 -11.858 3.377 1.00 41.09 85 SER A C 1
ATOM 680 O O . SER A 1 85 ? 21.865 -10.780 2.786 1.00 41.09 85 SER A O 1
ATOM 682 N N . THR A 1 86 ? 21.477 -12.026 4.624 1.00 49.31 86 THR A N 1
ATOM 683 C CA . THR A 1 86 ? 21.264 -10.955 5.590 1.00 49.31 86 THR A CA 1
ATOM 684 C C . THR A 1 86 ? 22.582 -10.197 5.734 1.00 49.31 86 THR A C 1
ATOM 686 O O . THR A 1 86 ? 23.465 -10.621 6.472 1.00 49.31 86 THR A O 1
ATOM 689 N N . ILE A 1 87 ? 22.754 -9.103 4.997 1.00 45.00 87 ILE A N 1
ATOM 690 C CA . ILE A 1 87 ? 23.765 -8.102 5.324 1.00 45.00 87 ILE A CA 1
ATOM 691 C C . ILE A 1 87 ? 22.985 -6.918 5.867 1.00 45.00 87 ILE A C 1
ATOM 693 O O . ILE A 1 87 ? 22.235 -6.255 5.151 1.00 45.00 87 ILE A O 1
ATOM 697 N N . HIS A 1 88 ? 23.100 -6.745 7.181 1.00 53.22 88 HIS A N 1
ATOM 698 C CA . HIS A 1 88 ? 22.672 -5.554 7.888 1.00 53.22 88 HIS A CA 1
ATOM 699 C C . HIS A 1 88 ? 23.326 -4.346 7.211 1.00 53.22 88 HIS A C 1
ATOM 701 O O . HIS A 1 88 ? 24.519 -4.122 7.381 1.00 53.22 88 HIS A O 1
ATOM 707 N N . ASN A 1 89 ? 22.551 -3.568 6.459 1.00 40.12 89 ASN A N 1
ATOM 708 C CA . ASN A 1 89 ? 22.903 -2.178 6.224 1.00 40.12 89 ASN A CA 1
ATOM 709 C C . ASN A 1 89 ? 22.207 -1.366 7.309 1.00 40.12 89 ASN A C 1
ATOM 711 O O . ASN A 1 89 ? 21.072 -0.916 7.153 1.00 40.12 89 ASN A O 1
ATOM 715 N N . GLU A 1 90 ? 22.917 -1.215 8.424 1.00 50.50 90 GLU A N 1
ATOM 716 C CA . GLU A 1 90 ? 22.806 -0.051 9.295 1.00 50.50 90 GLU A CA 1
ATOM 717 C C . GLU A 1 90 ? 23.152 1.190 8.458 1.00 50.50 90 GLU A C 1
ATOM 719 O O . GLU A 1 90 ? 24.279 1.670 8.439 1.00 50.50 90 GLU A O 1
ATOM 724 N N . ALA A 1 91 ? 22.179 1.682 7.697 1.00 49.44 91 ALA A N 1
ATOM 725 C CA . ALA A 1 91 ? 22.164 3.055 7.219 1.00 49.44 91 ALA A CA 1
ATOM 726 C C . ALA A 1 91 ? 21.155 3.814 8.083 1.00 49.44 91 ALA A C 1
ATOM 728 O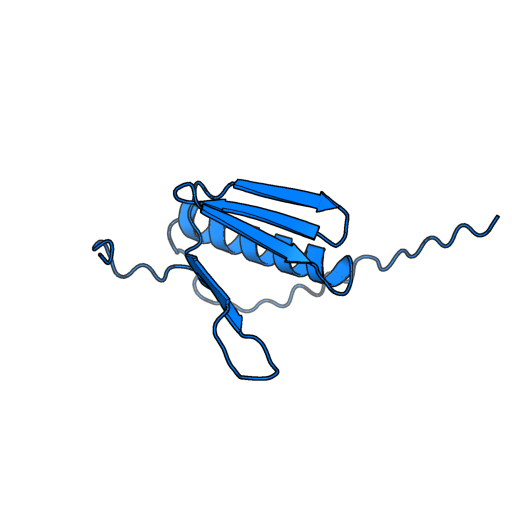 O . ALA A 1 91 ? 20.041 4.130 7.671 1.00 49.44 91 ALA A O 1
ATOM 729 N N . GLU A 1 92 ? 21.564 4.007 9.334 1.00 58.09 92 GLU A N 1
ATOM 730 C CA . GLU A 1 92 ? 21.383 5.252 10.079 1.00 58.09 92 GLU A CA 1
ATOM 731 C C . GLU A 1 92 ? 21.472 6.434 9.098 1.00 58.09 92 GLU A C 1
ATOM 733 O O . GLU A 1 92 ? 22.558 6.770 8.635 1.00 58.09 92 GLU A O 1
ATOM 738 N N . LEU A 1 93 ? 20.330 6.992 8.685 1.00 59.00 93 LEU A N 1
ATOM 739 C CA . LEU A 1 93 ? 20.254 8.295 8.025 1.00 59.00 93 LEU A CA 1
ATOM 740 C C . LEU A 1 93 ? 18.919 8.962 8.373 1.00 59.00 93 LEU A C 1
ATOM 742 O O . LEU A 1 93 ? 17.910 8.780 7.687 1.00 59.00 93 LEU A O 1
ATOM 746 N N . GLY A 1 94 ? 18.977 9.764 9.436 1.00 52.62 94 GLY A N 1
ATOM 747 C CA . GLY A 1 94 ? 18.284 11.047 9.518 1.00 52.62 94 GLY A CA 1
ATOM 748 C C . GLY A 1 94 ? 16.836 10.996 9.977 1.00 52.62 94 GLY A C 1
ATOM 749 O O . GLY A 1 94 ? 15.915 11.130 9.173 1.00 52.62 94 GLY A O 1
ATOM 750 N N . ASP A 1 95 ? 16.654 10.892 11.288 1.00 55.38 95 ASP A N 1
ATOM 751 C CA . ASP A 1 95 ? 15.637 11.697 11.952 1.00 55.38 95 ASP A CA 1
ATOM 752 C C . ASP A 1 95 ? 16.086 13.168 11.862 1.00 55.38 95 ASP A C 1
ATOM 754 O O . ASP A 1 95 ? 17.010 13.578 12.558 1.00 55.38 95 ASP A O 1
ATOM 758 N N . ASP A 1 96 ? 15.529 13.922 10.913 1.00 57.00 96 ASP A N 1
ATOM 759 C CA . ASP A 1 96 ? 15.672 15.381 10.864 1.00 57.00 96 ASP A CA 1
ATOM 760 C C . ASP A 1 96 ? 14.275 15.982 11.040 1.00 57.00 96 ASP A C 1
ATOM 762 O O . ASP A 1 96 ? 13.637 16.473 10.104 1.00 57.00 96 ASP A O 1
ATOM 766 N N . ASP A 1 97 ? 13.760 15.848 12.263 1.00 59.72 97 ASP A N 1
ATOM 767 C CA . ASP A 1 97 ? 12.688 16.681 12.792 1.00 59.72 97 ASP A CA 1
ATOM 768 C C . ASP A 1 97 ? 13.191 18.137 12.871 1.00 59.72 97 ASP A C 1
ATOM 770 O O . ASP A 1 97 ? 13.587 18.641 13.924 1.00 59.72 97 ASP A O 1
ATOM 774 N N . VAL A 1 98 ? 13.153 18.856 11.744 1.00 64.81 98 VAL A N 1
ATOM 775 C CA . VAL A 1 98 ? 13.244 20.322 11.754 1.00 64.81 98 VAL A CA 1
ATOM 776 C C . VAL A 1 98 ? 11.918 20.865 12.286 1.00 64.81 98 VAL A C 1
ATOM 778 O O . VAL A 1 98 ? 10.998 21.196 11.537 1.00 64.81 98 VAL A O 1
ATOM 781 N N . PHE A 1 99 ? 11.822 20.961 13.611 1.00 60.06 99 PHE A N 1
ATOM 782 C CA . PHE A 1 99 ? 10.917 21.891 14.271 1.00 60.06 99 PHE A CA 1
ATOM 783 C C . PHE A 1 99 ? 11.329 23.316 13.884 1.00 60.06 99 PHE A C 1
ATOM 785 O O . PHE A 1 99 ? 12.254 23.887 14.458 1.00 60.06 99 PHE A O 1
ATOM 792 N N . THR A 1 100 ? 10.633 23.922 12.928 1.00 58.78 100 THR A N 1
ATOM 793 C CA . THR A 1 100 ? 10.517 25.380 12.880 1.00 58.78 100 THR A CA 1
ATOM 794 C C . THR A 1 100 ? 9.310 25.788 13.719 1.00 58.78 100 THR A C 1
ATOM 796 O O . THR A 1 100 ? 8.200 25.938 13.217 1.00 58.78 100 THR A O 1
ATOM 799 N N . GLU A 1 101 ? 9.531 25.961 15.025 1.00 53.44 101 GLU A N 1
ATOM 800 C CA . GLU A 1 101 ? 8.809 27.010 15.745 1.00 53.44 101 GLU A CA 1
ATOM 801 C C . GLU A 1 101 ? 9.333 28.353 15.231 1.00 53.44 101 GLU A C 1
ATOM 803 O O . GLU A 1 101 ? 10.515 28.648 15.401 1.00 53.44 101 GLU A O 1
ATOM 808 N N . LEU A 1 102 ? 8.462 29.118 14.568 1.00 47.28 102 LEU A N 1
ATOM 809 C CA . LEU A 1 102 ? 8.297 30.573 14.687 1.00 47.28 102 LEU A CA 1
ATOM 810 C C . LEU A 1 102 ? 6.966 30.977 14.036 1.00 47.28 102 LEU A C 1
ATOM 812 O O . LEU A 1 102 ? 6.738 30.596 12.865 1.00 47.28 102 LEU A O 1
#

Foldseek 3Di:
DDDDDDPDDWDWDWDADPPPRDTPDTDTQELPKAKDCPDLQKIWIDDPNDIDIGGHPGSVVVVVVVVVSVVSSVCVVVPDPDDDDPDDPPPPDDPPPPPPDD

Organism: Eschrichtius robustus (NCBI:txid9764)

Sequence (102 aa):
MHPEGNGRSGFLIHGERQKDKLVVLECYVRKDLVYTKANPTFHHWKVDNRKFGLTFQSPADARAFDRGVRKAIEDLIEGSTTSSSTIHNEAELGDDDVFTEL

pLDDT: mean 81.54, std 21.08, range [36.62, 98.75]

InterPro domains:
  IPR000697 WH1/EVH1 domain [PF00568] (10-72)
  IPR000697 WH1/EVH1 domain [PS50229] (1-76)
  IPR011993 PH-like domain superfamily [G3DSA:2.30.29.30] (1-84)
  IPR041937 SPRE, EVH1 domain [cd10574] (1-78)